Protein AF-A0A2M8PJM0-F1 (afdb_monomer)

Radius of gyration: 16.89 Å; Cα contacts (8 Å, |Δi|>4): 140; chains: 1; bounding box: 40×27×45 Å

Foldseek 3Di:
DEEAPVVVVVVVVVCVVVVHDPVDDYDHDDPLPDPCLVVDDQADEEEEEAEPPLQQDAPVSVVVVVVVNVVRHPHYYYDYDFAAPCLLVVNPPDVVSSVVQVVCVVVVRHRHDHDPDD

Solvent-accessible surface area (backbone atoms only — not comparable to full-atom values): 7092 Å² total; per-residue (Å²): 89,76,37,50,55,72,57,52,54,52,50,51,54,52,34,54,75,69,73,49,82,79,93,67,65,77,44,71,46,57,76,92,78,50,76,60,67,87,78,53,67,40,85,49,79,41,81,45,80,46,70,91,49,54,30,64,32,54,61,68,58,53,54,48,48,56,49,50,50,62,73,57,38,76,40,72,50,78,48,65,56,76,40,40,48,42,59,57,69,56,63,70,84,48,68,69,61,36,51,50,50,51,50,35,37,76,72,75,54,44,58,65,29,48,47,88,73,134

Mean predicted aligned error: 3.33 Å

Nearest PDB structures (foldseek):
  6ez3-assembly1_A  TM=4.239E-01  e=4.109E-01  Staphylococcus haemolyticus JCSC1435
  6ez3-assembly2_B  TM=4.159E-01  e=4.689E-01  Staphylococcus haemolyticus JCSC1435
  6ez3-assembly3_C  TM=4.508E-01  e=8.494E-01  Staphylococcus haemolyticus JCSC1435
  6ez3-assembly4_D  TM=4.265E-01  e=7.444E-01  Staphylococcus haemolyticus JCSC1435
  4twg-assembly2_F  TM=3.125E-01  e=2.140E+00  Mycobacterium ulcerans Agy99

Sequence (118 aa):
EIDRSAVLRYKQKRLKAAGQDSNSVLCEGNYLELDWESMLDAEKPTYIIWEGNTMYLWRCDVDAMLKRMRCFFKTFWVSFDFYDVATIKKQTGVPELTNIALNFERMGAPWLTGFDDV

Structure (mmCIF, N/CA/C/O backbone):
data_AF-A0A2M8PJM0-F1
#
_entry.id   AF-A0A2M8PJM0-F1
#
loop_
_atom_site.group_PDB
_atom_site.id
_atom_site.type_symbol
_atom_site.label_atom_id
_atom_site.label_alt_id
_atom_site.label_comp_id
_atom_site.label_asym_id
_atom_site.label_entity_id
_atom_site.label_seq_id
_atom_site.pdbx_PDB_ins_code
_atom_site.Cartn_x
_atom_site.Cartn_y
_atom_site.Cartn_z
_atom_site.occupancy
_atom_site.B_iso_or_equiv
_atom_site.auth_seq_id
_atom_site.auth_comp_id
_atom_site.auth_asym_id
_atom_site.auth_atom_id
_atom_site.pdbx_PDB_model_num
ATOM 1 N N . GLU A 1 1 ? 8.733 -0.443 -7.927 1.00 94.12 1 GLU A N 1
ATOM 2 C CA . GLU A 1 1 ? 8.405 0.158 -6.614 1.00 94.12 1 GLU A CA 1
ATOM 3 C C . GLU A 1 1 ? 7.795 1.525 -6.846 1.00 94.12 1 GLU A C 1
ATOM 5 O O . GLU A 1 1 ? 8.322 2.264 -7.673 1.00 94.12 1 GLU A O 1
ATOM 10 N N . ILE A 1 2 ? 6.676 1.816 -6.184 1.00 95.94 2 ILE A N 1
ATOM 11 C CA . ILE A 1 2 ? 5.971 3.093 -6.306 1.00 95.94 2 ILE A CA 1
ATOM 12 C C . ILE A 1 2 ? 6.017 3.785 -4.947 1.00 95.94 2 ILE A C 1
ATOM 14 O O . ILE A 1 2 ? 5.596 3.194 -3.959 1.00 95.94 2 ILE A O 1
ATOM 18 N N . ASP A 1 3 ? 6.536 5.009 -4.897 1.00 96.00 3 ASP A N 1
ATOM 19 C CA . ASP A 1 3 ? 6.577 5.826 -3.679 1.00 96.00 3 ASP A CA 1
ATOM 20 C C . ASP A 1 3 ? 6.786 7.308 -4.055 1.00 96.00 3 ASP A C 1
ATOM 22 O O . ASP A 1 3 ? 6.976 7.673 -5.219 1.00 96.00 3 ASP A O 1
ATOM 26 N N . ARG A 1 4 ? 6.784 8.196 -3.065 1.00 94.12 4 ARG A N 1
ATOM 27 C CA . ARG A 1 4 ? 7.100 9.615 -3.218 1.00 94.12 4 ARG A CA 1
ATOM 28 C C . ARG A 1 4 ? 8.535 9.788 -3.717 1.00 94.12 4 ARG A C 1
ATOM 30 O O . ARG A 1 4 ? 9.467 9.160 -3.211 1.00 94.12 4 ARG A O 1
ATOM 37 N N . SER A 1 5 ? 8.739 10.756 -4.612 1.00 94.62 5 SER A N 1
ATOM 38 C CA . SER A 1 5 ? 10.047 11.079 -5.203 1.00 94.62 5 SER A CA 1
ATOM 39 C C . SER A 1 5 ? 11.180 11.194 -4.179 1.00 94.62 5 SER A C 1
ATOM 41 O O . SER A 1 5 ? 12.279 10.691 -4.395 1.00 94.62 5 SER A O 1
ATOM 43 N N . ALA A 1 6 ? 10.928 11.846 -3.038 1.00 95.81 6 ALA A N 1
ATOM 44 C CA . ALA A 1 6 ? 11.942 12.043 -2.004 1.00 95.81 6 ALA A CA 1
ATOM 45 C C . ALA A 1 6 ? 12.444 10.717 -1.400 1.00 95.81 6 ALA A C 1
ATOM 47 O O . ALA A 1 6 ? 13.646 10.573 -1.165 1.00 95.81 6 ALA A O 1
ATOM 48 N N . VAL A 1 7 ? 11.548 9.745 -1.197 1.00 95.50 7 VAL A N 1
ATOM 49 C CA . VAL A 1 7 ? 11.881 8.429 -0.634 1.00 95.50 7 VAL A CA 1
ATOM 50 C C . VAL A 1 7 ? 12.681 7.615 -1.645 1.00 95.50 7 VAL A C 1
ATOM 52 O O . VAL A 1 7 ? 13.774 7.143 -1.325 1.00 95.50 7 VAL A O 1
ATOM 55 N N . LEU A 1 8 ? 12.203 7.534 -2.890 1.00 95.50 8 LEU A N 1
ATOM 56 C CA . LEU A 1 8 ? 12.870 6.770 -3.949 1.00 95.50 8 LEU A CA 1
ATOM 57 C C . LEU A 1 8 ? 14.275 7.304 -4.242 1.00 95.50 8 LEU A C 1
ATOM 59 O O . LEU A 1 8 ? 15.230 6.528 -4.308 1.00 95.50 8 LEU A O 1
ATOM 63 N N . ARG A 1 9 ? 14.446 8.629 -4.322 1.00 94.19 9 ARG A N 1
ATOM 64 C CA . ARG A 1 9 ? 15.764 9.254 -4.531 1.00 94.19 9 ARG A CA 1
ATOM 65 C C . ARG A 1 9 ? 16.718 8.985 -3.376 1.00 94.19 9 ARG A C 1
ATOM 67 O O . ARG A 1 9 ? 17.896 8.695 -3.601 1.00 94.19 9 ARG A O 1
ATOM 74 N N . TYR A 1 10 ? 16.228 9.067 -2.138 1.00 96.00 10 TYR A N 1
ATOM 75 C CA . TYR A 1 10 ? 17.028 8.721 -0.968 1.00 96.00 10 TYR A CA 1
ATOM 76 C C . TYR A 1 10 ? 17.471 7.252 -1.026 1.00 96.00 10 TYR A C 1
ATOM 78 O O . TYR A 1 10 ? 18.666 6.969 -0.897 1.00 96.00 10 TYR A O 1
ATOM 86 N N . LYS A 1 11 ? 16.541 6.332 -1.308 1.00 94.50 11 LYS A N 1
ATOM 87 C CA . LYS A 1 11 ? 16.809 4.894 -1.439 1.00 94.50 11 LYS A CA 1
ATOM 88 C C . LYS A 1 11 ? 17.855 4.605 -2.516 1.00 94.50 11 LYS A C 1
ATOM 90 O O . LYS A 1 11 ? 18.861 3.962 -2.222 1.00 94.50 11 LYS A O 1
ATOM 95 N N . GLN A 1 12 ? 17.691 5.154 -3.721 1.00 93.31 12 GLN A N 1
ATOM 96 C CA . GLN A 1 12 ? 18.655 5.002 -4.818 1.00 93.31 12 GLN A CA 1
ATOM 97 C C . GLN A 1 12 ? 20.053 5.482 -4.430 1.00 93.31 12 GLN A C 1
ATOM 99 O O . GLN A 1 12 ? 21.041 4.796 -4.696 1.00 93.31 12 GLN A O 1
ATOM 104 N N . LYS A 1 13 ? 20.156 6.640 -3.762 1.00 93.81 13 LYS A N 1
ATOM 105 C CA . LYS A 1 13 ? 21.445 7.168 -3.300 1.00 93.81 13 LYS A CA 1
ATOM 106 C C . LYS A 1 13 ? 22.130 6.205 -2.328 1.00 93.81 13 LYS A C 1
ATOM 108 O O . LYS A 1 13 ? 23.343 6.023 -2.417 1.00 93.81 13 LYS A O 1
ATOM 113 N N . ARG A 1 14 ? 21.374 5.592 -1.410 1.00 95.25 14 ARG A N 1
ATOM 114 C CA . ARG A 1 14 ? 21.905 4.624 -0.437 1.00 95.25 14 ARG A CA 1
ATOM 115 C C . ARG A 1 14 ? 22.328 3.313 -1.097 1.00 95.25 14 ARG A C 1
ATOM 117 O O . ARG A 1 14 ? 23.438 2.865 -0.828 1.00 95.25 14 ARG A O 1
ATOM 124 N N . LEU A 1 15 ? 21.507 2.756 -1.989 1.00 93.94 15 LEU A N 1
ATOM 125 C CA . LEU A 1 15 ? 21.832 1.529 -2.729 1.00 93.94 15 LEU A CA 1
ATOM 126 C C . LEU A 1 15 ? 23.085 1.713 -3.594 1.00 93.94 15 LEU A C 1
ATOM 128 O O . LEU A 1 15 ? 24.020 0.921 -3.503 1.00 93.94 15 LEU A O 1
ATOM 132 N N . LYS A 1 16 ? 23.168 2.828 -4.333 1.00 92.44 16 LYS A N 1
ATOM 133 C CA . LYS A 1 16 ? 24.345 3.165 -5.146 1.00 92.44 16 LYS A CA 1
ATOM 134 C C . LYS A 1 16 ? 25.610 3.299 -4.299 1.00 92.44 16 LYS A C 1
ATOM 136 O O . LYS A 1 16 ? 26.657 2.790 -4.684 1.00 92.44 16 LYS A O 1
ATOM 141 N N . ALA A 1 17 ? 25.523 3.966 -3.146 1.00 95.00 17 ALA A N 1
ATOM 142 C CA . ALA A 1 17 ? 26.656 4.102 -2.230 1.00 95.00 17 ALA A CA 1
ATOM 143 C C . ALA A 1 17 ? 27.114 2.755 -1.640 1.00 95.00 17 ALA A C 1
ATOM 145 O O . ALA A 1 17 ? 28.285 2.611 -1.303 1.00 95.00 17 ALA A O 1
ATOM 146 N N . ALA A 1 18 ? 26.211 1.777 -1.539 1.00 95.69 18 ALA A N 1
ATOM 147 C CA . ALA A 1 18 ? 26.508 0.417 -1.099 1.00 95.69 18 ALA A CA 1
ATOM 148 C C . ALA A 1 18 ? 26.945 -0.522 -2.243 1.00 95.69 18 ALA A C 1
ATOM 150 O O . ALA A 1 18 ? 27.184 -1.700 -1.994 1.00 95.69 18 ALA A O 1
ATOM 151 N N . GLY A 1 19 ? 27.028 -0.035 -3.489 1.00 94.81 19 GLY A N 1
ATOM 152 C CA . GLY A 1 19 ? 27.344 -0.866 -4.655 1.00 94.81 19 GLY A CA 1
ATOM 153 C C . GLY A 1 19 ? 26.248 -1.876 -5.015 1.00 94.81 19 GLY A C 1
ATOM 154 O O . GLY A 1 19 ? 26.535 -2.873 -5.669 1.00 94.81 19 GLY A O 1
ATOM 155 N N . GLN A 1 20 ? 25.009 -1.643 -4.575 1.00 93.50 20 GLN A N 1
ATOM 156 C CA . GLN A 1 20 ? 23.868 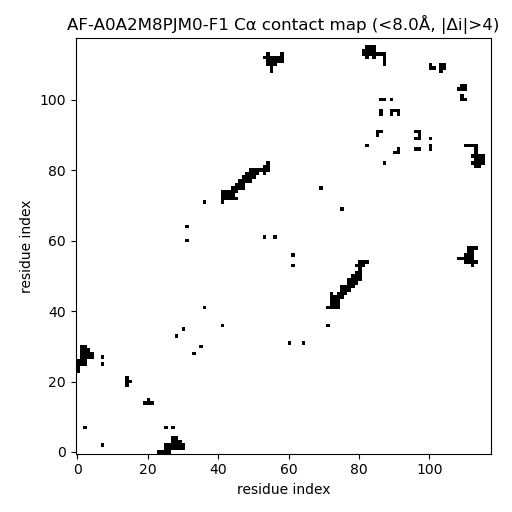-2.510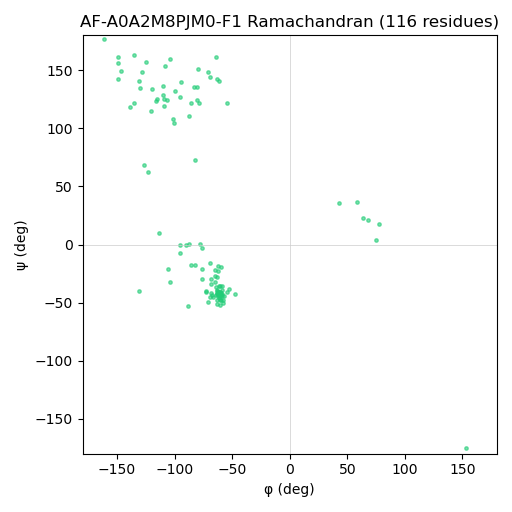 -4.858 1.00 93.50 20 GLN A CA 1
ATOM 157 C C . GLN A 1 20 ? 23.090 -1.996 -6.071 1.00 93.50 20 GLN A C 1
ATOM 159 O O . GLN A 1 20 ? 22.654 -0.843 -6.092 1.00 93.50 20 GLN A O 1
ATOM 164 N N . ASP A 1 21 ? 22.872 -2.879 -7.044 1.00 84.44 21 ASP A N 1
ATOM 165 C CA . ASP A 1 21 ? 21.907 -2.684 -8.123 1.00 84.44 21 ASP A CA 1
ATOM 166 C C . ASP A 1 21 ? 20.698 -3.590 -7.869 1.00 84.44 21 ASP A C 1
ATOM 168 O O . ASP A 1 21 ? 20.839 -4.794 -7.663 1.00 84.44 21 ASP A O 1
ATOM 172 N N . SER A 1 22 ? 19.510 -2.993 -7.818 1.00 77.75 22 SER A N 1
ATOM 173 C CA . SER A 1 22 ? 18.280 -3.692 -7.431 1.00 77.75 22 SER A CA 1
ATOM 174 C C . SER A 1 22 ? 17.479 -4.219 -8.620 1.00 77.75 22 SER A C 1
ATOM 176 O O . SER A 1 22 ? 16.424 -4.806 -8.395 1.00 77.75 22 SER A O 1
ATOM 178 N N . ASN A 1 23 ? 17.941 -4.009 -9.864 1.00 86.56 23 ASN A N 1
ATOM 179 C CA . ASN A 1 23 ? 17.197 -4.336 -11.092 1.00 86.56 23 ASN A CA 1
ATOM 180 C C . ASN A 1 23 ? 15.703 -3.947 -11.002 1.00 86.56 23 ASN A C 1
ATOM 182 O O . ASN A 1 23 ? 14.814 -4.671 -11.451 1.00 86.56 23 ASN A O 1
ATOM 186 N N . SER A 1 24 ? 15.421 -2.830 -10.328 1.00 89.50 24 SER A N 1
ATOM 187 C CA . SER A 1 24 ? 14.071 -2.401 -9.993 1.00 89.50 24 SER A CA 1
ATOM 188 C C . SER A 1 24 ? 13.703 -1.165 -10.801 1.00 89.50 24 SER A C 1
ATOM 190 O O . SER A 1 24 ? 14.490 -0.228 -10.946 1.00 89.50 24 SER A O 1
ATOM 192 N N . VAL A 1 25 ? 12.479 -1.157 -11.325 1.00 91.25 25 VAL A N 1
ATOM 193 C CA . VAL A 1 25 ? 11.886 0.045 -11.912 1.00 91.25 25 VAL A CA 1
ATOM 194 C C . VAL A 1 25 ? 11.228 0.834 -10.786 1.00 91.25 25 VAL A C 1
ATOM 196 O O . VAL A 1 25 ? 10.365 0.314 -10.067 1.00 91.25 25 VAL A O 1
ATOM 199 N N . LEU A 1 26 ? 11.662 2.081 -10.612 1.00 92.81 26 LEU A N 1
ATOM 200 C CA . LEU A 1 26 ? 11.090 3.002 -9.635 1.00 92.81 26 LEU A CA 1
ATOM 201 C C . LEU A 1 26 ? 10.120 3.949 -10.334 1.00 92.81 26 LEU A C 1
ATOM 203 O O . LEU A 1 26 ? 10.458 4.538 -11.359 1.00 92.81 26 LEU A O 1
ATOM 207 N N . CYS A 1 27 ? 8.936 4.105 -9.760 1.00 94.50 27 CYS A N 1
ATOM 208 C CA . CYS A 1 27 ? 7.900 4.998 -10.249 1.00 94.50 27 CYS A CA 1
ATOM 209 C C . CYS A 1 27 ? 7.571 6.017 -9.154 1.00 94.50 27 CYS A C 1
ATOM 211 O O . CYS A 1 27 ? 7.112 5.660 -8.071 1.00 94.50 27 CYS A O 1
ATOM 213 N N . GLU A 1 28 ? 7.859 7.290 -9.418 1.00 95.38 28 GLU A N 1
ATOM 214 C CA . GLU A 1 28 ? 7.580 8.368 -8.474 1.00 95.38 28 GLU A CA 1
ATOM 215 C C . GLU A 1 28 ? 6.098 8.774 -8.549 1.00 95.38 28 GLU A C 1
ATOM 217 O O . GLU A 1 28 ? 5.626 9.167 -9.614 1.00 95.38 28 GLU A O 1
ATOM 222 N N . GLY A 1 29 ? 5.370 8.743 -7.426 1.00 94.38 29 GLY A N 1
ATOM 223 C CA . GLY A 1 29 ? 4.020 9.315 -7.347 1.00 94.38 29 GLY A CA 1
ATOM 224 C C . GLY A 1 29 ? 3.096 8.688 -6.302 1.00 94.38 29 GLY A C 1
ATOM 225 O O . GLY A 1 29 ? 3.500 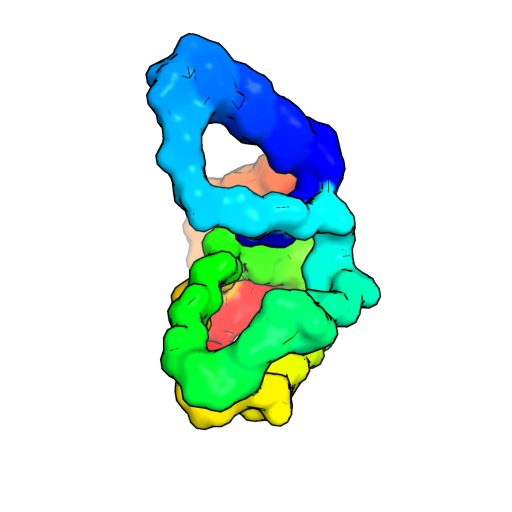7.846 -5.501 1.00 94.38 29 GLY A O 1
ATOM 226 N N . ASN A 1 30 ? 1.838 9.138 -6.306 1.00 94.50 30 ASN A N 1
ATOM 227 C CA . ASN A 1 30 ? 0.757 8.554 -5.516 1.00 94.50 30 ASN A CA 1
ATOM 228 C C . ASN A 1 30 ? 0.113 7.409 -6.309 1.00 94.50 30 ASN A C 1
ATOM 230 O O . ASN A 1 30 ? -0.568 7.655 -7.301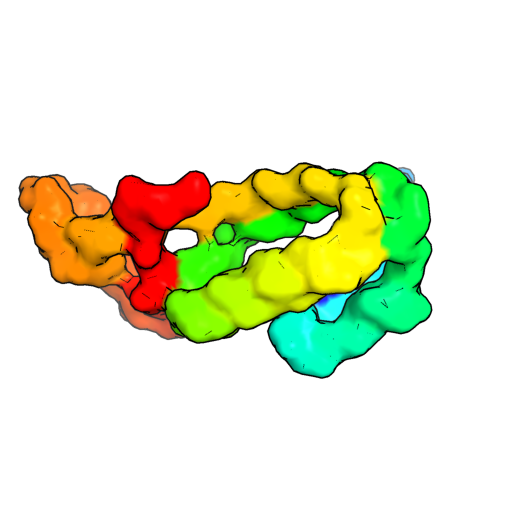 1.00 94.50 30 ASN A O 1
ATOM 234 N N . TYR A 1 31 ? 0.295 6.161 -5.878 1.00 94.69 31 TYR A N 1
ATOM 235 C CA . TYR A 1 31 ? -0.225 4.995 -6.604 1.00 94.69 31 TYR A CA 1
ATOM 236 C C . TYR A 1 31 ? -1.762 4.964 -6.708 1.00 94.69 31 TYR A C 1
ATOM 238 O O . TYR A 1 31 ? -2.290 4.283 -7.585 1.00 94.69 31 TYR A O 1
ATOM 246 N N . LEU A 1 32 ? -2.485 5.713 -5.864 1.00 95.44 32 LEU A N 1
ATOM 247 C CA . LEU A 1 32 ? -3.937 5.878 -5.990 1.00 95.44 32 LEU A CA 1
ATOM 248 C C . LEU A 1 32 ? -4.327 6.680 -7.244 1.00 95.44 32 LEU A C 1
ATOM 250 O O . LEU A 1 32 ? -5.389 6.445 -7.813 1.00 95.44 32 LEU A O 1
ATOM 254 N N . GLU A 1 33 ? -3.459 7.587 -7.693 1.00 95.50 33 GLU A N 1
ATOM 255 C CA . GLU A 1 33 ? -3.698 8.510 -8.812 1.00 95.50 33 GLU A CA 1
ATOM 256 C C . GLU A 1 33 ? -2.935 8.115 -10.085 1.00 95.50 33 GLU A C 1
ATOM 258 O O . GLU A 1 33 ? -3.299 8.527 -11.184 1.00 95.50 33 GLU A O 1
ATOM 263 N N . LEU A 1 34 ? -1.868 7.325 -9.948 1.00 94.94 34 LEU A N 1
ATOM 264 C CA . LEU A 1 34 ? -1.041 6.882 -11.068 1.00 94.94 34 LEU A CA 1
ATOM 265 C C . LEU A 1 34 ? -1.782 5.893 -11.975 1.00 94.94 34 LEU A C 1
ATOM 267 O O . LEU A 1 34 ? -2.494 5.011 -11.495 1.00 94.94 34 LEU A O 1
ATOM 271 N N . ASP A 1 35 ? -1.529 5.989 -13.281 1.00 94.44 35 ASP A N 1
ATOM 272 C CA . ASP A 1 35 ? -1.867 4.971 -14.286 1.00 94.44 35 ASP A CA 1
ATOM 273 C C . ASP A 1 35 ? -0.785 3.884 -14.303 1.00 94.44 35 ASP A C 1
ATOM 275 O O . ASP A 1 35 ? 0.090 3.837 -15.173 1.00 94.44 35 ASP A O 1
ATOM 279 N N . TRP A 1 36 ? -0.787 3.052 -13.263 1.00 94.44 36 TRP A N 1
ATOM 280 C CA . TRP A 1 36 ? 0.190 1.980 -13.135 1.00 94.44 36 TRP A CA 1
ATOM 281 C C . TRP A 1 36 ? -0.099 0.788 -14.041 1.00 94.44 36 TRP A C 1
ATOM 283 O O . TRP A 1 36 ? 0.829 0.048 -14.365 1.00 94.44 36 TRP A O 1
ATOM 293 N N . GLU A 1 37 ? -1.337 0.627 -14.502 1.00 94.50 37 GLU A N 1
ATOM 294 C CA . GLU A 1 37 ? -1.729 -0.399 -15.465 1.00 94.50 37 GLU A CA 1
ATOM 295 C C . GLU A 1 37 ? -0.951 -0.260 -16.769 1.00 94.50 37 GLU A C 1
ATOM 297 O O . GLU A 1 37 ? -0.446 -1.253 -17.286 1.00 94.50 37 GLU A O 1
ATOM 302 N N . SER A 1 38 ? -0.780 0.970 -17.268 1.00 94.12 38 SER A N 1
ATOM 303 C CA . SER A 1 38 ? -0.023 1.233 -18.501 1.00 94.12 38 SER A CA 1
ATOM 304 C C . SER A 1 38 ? 1.443 0.775 -18.450 1.00 94.12 38 SER A C 1
ATOM 306 O O . SER A 1 38 ? 2.080 0.597 -19.490 1.00 94.12 38 SER A O 1
ATOM 308 N N . MET A 1 39 ? 1.986 0.575 -17.245 1.00 92.25 39 MET A N 1
ATOM 309 C CA . MET A 1 39 ? 3.376 0.182 -17.014 1.00 92.25 39 MET A CA 1
ATOM 310 C C . MET A 1 39 ? 3.559 -1.330 -16.848 1.00 92.25 39 MET A C 1
ATOM 312 O O . MET A 1 39 ? 4.698 -1.793 -16.746 1.00 92.25 39 MET A O 1
ATOM 316 N N . LEU A 1 40 ? 2.470 -2.100 -16.772 1.00 94.69 40 LEU A N 1
ATOM 317 C CA . LEU A 1 40 ? 2.492 -3.510 -16.396 1.00 94.69 40 LEU A CA 1
ATOM 318 C C . LEU A 1 40 ? 1.830 -4.395 -17.455 1.00 94.69 40 LEU A C 1
ATOM 320 O O . LEU A 1 40 ? 1.010 -3.963 -18.258 1.00 94.69 40 LEU A O 1
ATOM 324 N N . ASP A 1 41 ? 2.202 -5.671 -17.441 1.00 96.25 41 ASP A N 1
ATOM 325 C CA . ASP A 1 41 ? 1.639 -6.692 -18.320 1.00 96.25 41 ASP A CA 1
ATOM 326 C C . ASP A 1 41 ? 0.612 -7.526 -17.544 1.00 96.25 41 ASP A C 1
ATOM 328 O O . ASP A 1 41 ? 0.976 -8.322 -16.675 1.00 96.25 41 ASP A O 1
ATOM 332 N N . ALA A 1 42 ? -0.668 -7.330 -17.861 1.00 96.88 42 ALA A N 1
ATOM 333 C CA . ALA A 1 42 ? -1.802 -7.977 -17.202 1.00 96.88 42 ALA A CA 1
ATOM 334 C C . ALA A 1 42 ? -1.824 -9.512 -17.335 1.00 96.88 42 ALA A C 1
ATOM 336 O O . ALA A 1 42 ? -2.451 -10.190 -16.513 1.00 96.88 42 ALA A O 1
ATOM 337 N N . GLU A 1 43 ? -1.160 -10.070 -18.355 1.00 98.12 43 GLU A N 1
ATOM 338 C CA . GLU A 1 43 ? -1.146 -11.515 -18.611 1.00 98.12 43 GLU A CA 1
ATOM 339 C C . GLU A 1 43 ? -0.112 -12.255 -17.753 1.00 98.12 43 GLU A C 1
ATOM 341 O O . GLU A 1 43 ? -0.197 -13.476 -17.590 1.00 98.12 43 GLU A O 1
ATOM 346 N N . LYS A 1 44 ? 0.863 -11.543 -17.176 1.00 97.69 44 LYS A N 1
ATOM 347 C CA . LYS A 1 44 ? 1.886 -12.164 -16.332 1.00 97.69 44 LYS A CA 1
ATOM 348 C C . LYS A 1 44 ? 1.360 -12.403 -14.914 1.00 97.69 44 LYS A C 1
ATOM 350 O O . LYS A 1 44 ? 0.787 -11.490 -14.313 1.00 97.69 44 LYS A O 1
ATOM 355 N N . PRO A 1 45 ? 1.619 -13.587 -14.325 1.00 98.19 45 PRO A N 1
ATOM 356 C CA . PRO A 1 45 ? 1.383 -13.807 -12.905 1.00 98.19 45 PRO A CA 1
ATOM 357 C C . PRO A 1 45 ? 2.121 -12.755 -12.075 1.00 98.19 45 PRO A C 1
ATOM 359 O O . PRO A 1 45 ? 3.341 -12.620 -12.182 1.00 98.19 45 PRO A O 1
ATOM 362 N N . THR A 1 46 ? 1.373 -12.005 -11.269 1.00 98.00 46 THR A N 1
ATOM 363 C CA . THR A 1 46 ? 1.896 -10.843 -10.541 1.00 98.00 46 THR A CA 1
ATOM 364 C C . THR A 1 46 ? 1.748 -11.037 -9.035 1.00 98.00 46 THR A C 1
ATOM 366 O O . THR A 1 46 ? 0.690 -11.428 -8.551 1.00 98.00 46 THR A O 1
ATOM 369 N N . TYR A 1 47 ? 2.806 -10.753 -8.275 1.00 98.00 47 TYR A N 1
ATOM 370 C CA . TYR A 1 47 ? 2.745 -10.696 -6.815 1.00 98.00 47 TYR A CA 1
ATOM 371 C C . TYR A 1 47 ? 2.880 -9.245 -6.357 1.00 98.00 47 TYR A C 1
ATOM 373 O O . TYR A 1 47 ? 3.841 -8.567 -6.721 1.00 98.00 47 TYR A O 1
ATOM 381 N N . ILE A 1 48 ? 1.917 -8.774 -5.569 1.00 97.50 48 ILE A N 1
ATOM 382 C CA . ILE A 1 48 ? 1.834 -7.394 -5.092 1.00 97.50 48 ILE A CA 1
ATOM 383 C C . ILE A 1 48 ? 2.116 -7.374 -3.591 1.00 97.50 48 ILE A C 1
ATOM 385 O O . ILE A 1 48 ? 1.492 -8.101 -2.819 1.00 97.50 48 ILE A O 1
ATOM 389 N N . ILE A 1 49 ? 3.042 -6.511 -3.178 1.00 97.25 49 ILE A N 1
ATOM 390 C CA . ILE A 1 49 ? 3.333 -6.236 -1.768 1.00 97.25 49 ILE A CA 1
ATOM 391 C C . ILE A 1 49 ? 2.822 -4.833 -1.459 1.00 97.25 49 ILE A C 1
ATOM 393 O O . ILE A 1 49 ? 3.277 -3.863 -2.067 1.00 97.25 49 ILE A O 1
ATOM 397 N N . TRP A 1 50 ? 1.881 -4.739 -0.523 1.00 96.62 50 TRP A N 1
ATOM 398 C CA . TRP A 1 50 ? 1.286 -3.490 -0.060 1.00 96.62 50 TRP A CA 1
ATOM 399 C C . TRP A 1 50 ? 1.390 -3.394 1.464 1.00 96.62 50 TRP A C 1
ATOM 401 O O . TRP A 1 50 ? 0.421 -3.501 2.211 1.00 96.62 50 TRP A O 1
ATOM 411 N N . GLU A 1 51 ? 2.629 -3.243 1.914 1.00 94.50 51 GLU A N 1
ATOM 412 C CA . GLU A 1 51 ? 3.030 -3.322 3.316 1.00 94.50 51 GLU A CA 1
ATOM 413 C C . GLU A 1 51 ? 3.057 -1.934 3.970 1.00 94.50 51 GLU A C 1
ATOM 415 O O . GLU A 1 51 ? 3.476 -0.946 3.359 1.00 94.50 51 GLU A O 1
ATOM 420 N N . GLY A 1 52 ? 2.598 -1.850 5.218 1.00 91.50 52 GLY A N 1
ATOM 421 C CA . GLY A 1 52 ? 2.717 -0.667 6.066 1.00 91.50 52 GLY A CA 1
ATOM 422 C C . GLY A 1 52 ? 1.984 0.576 5.559 1.00 91.50 52 GLY A C 1
ATOM 423 O O . GLY A 1 52 ? 2.386 1.688 5.906 1.00 91.50 52 GLY A O 1
ATOM 424 N N . ASN A 1 53 ? 0.955 0.428 4.713 1.00 93.56 53 ASN A N 1
ATOM 425 C CA . ASN A 1 53 ? 0.316 1.577 4.065 1.00 93.56 53 ASN A CA 1
ATOM 426 C C . ASN A 1 53 ? -1.218 1.620 4.147 1.00 93.56 53 ASN A C 1
ATOM 428 O O . ASN A 1 53 ? -1.783 2.689 4.367 1.00 93.56 53 ASN A O 1
ATOM 432 N N . THR A 1 54 ? -1.887 0.480 4.004 1.00 94.06 54 THR A N 1
ATOM 433 C CA . THR A 1 54 ? -3.358 0.340 3.957 1.00 94.06 54 THR A CA 1
ATOM 434 C C . THR A 1 54 ? -4.082 0.985 5.140 1.00 94.06 54 THR A C 1
ATOM 436 O O . THR A 1 54 ? -5.121 1.614 4.948 1.00 94.06 54 THR A O 1
ATOM 439 N N . MET A 1 55 ? -3.524 0.901 6.353 1.00 94.44 55 MET A N 1
ATOM 440 C CA . MET A 1 55 ? -4.120 1.499 7.553 1.00 94.44 55 MET A CA 1
ATOM 441 C C . MET A 1 55 ? -4.185 3.030 7.496 1.00 94.44 55 MET A C 1
ATOM 443 O O . MET A 1 55 ? -4.994 3.616 8.206 1.00 94.44 55 MET A O 1
ATOM 447 N N . TYR A 1 56 ? -3.366 3.690 6.671 1.00 95.69 56 TYR A N 1
ATOM 448 C CA . TYR A 1 56 ? -3.345 5.152 6.522 1.00 95.69 56 TYR A CA 1
ATOM 449 C C . TYR A 1 56 ? -4.296 5.671 5.439 1.00 95.69 56 TYR A C 1
ATOM 451 O O . TYR A 1 56 ? -4.353 6.876 5.204 1.00 95.69 56 TYR A O 1
ATOM 459 N N . LEU A 1 57 ? -5.015 4.783 4.755 1.00 96.31 57 LEU A N 1
ATOM 460 C CA . LEU A 1 57 ? -5.935 5.138 3.679 1.00 96.31 57 LEU A CA 1
ATOM 461 C C . LEU A 1 57 ? -7.375 5.060 4.148 1.00 96.31 57 LEU A C 1
ATOM 463 O O . LEU A 1 57 ? -7.685 4.343 5.099 1.00 96.31 57 LEU A O 1
ATOM 467 N N . TRP A 1 58 ? -8.277 5.737 3.444 1.00 95.75 58 TRP A N 1
ATOM 468 C CA . TRP A 1 58 ? -9.703 5.514 3.635 1.00 95.75 58 TRP A CA 1
ATOM 469 C C . TRP A 1 58 ? -10.116 4.157 3.072 1.00 95.75 58 TRP A C 1
ATOM 471 O O . TRP A 1 58 ? -9.584 3.690 2.065 1.00 95.75 58 TRP A O 1
ATOM 481 N N . ARG A 1 59 ? -11.124 3.537 3.690 1.00 94.31 59 ARG A N 1
ATOM 482 C CA . ARG A 1 59 ? -11.628 2.221 3.280 1.00 94.31 59 ARG A CA 1
ATOM 483 C C . ARG A 1 59 ? -12.023 2.183 1.806 1.00 94.31 59 ARG A C 1
ATOM 485 O O . ARG A 1 59 ? -11.702 1.220 1.118 1.00 94.31 59 ARG A O 1
ATOM 492 N N . CYS A 1 60 ? -12.657 3.250 1.318 1.00 95.69 60 CYS A N 1
ATOM 493 C CA . CYS A 1 60 ? -13.043 3.369 -0.084 1.00 95.69 60 CYS A CA 1
ATOM 494 C C . CYS A 1 60 ? -11.845 3.317 -1.038 1.00 95.69 60 CYS A C 1
ATOM 496 O O . CYS A 1 60 ? -11.968 2.734 -2.111 1.00 95.69 60 CYS A O 1
ATOM 498 N N . ASP A 1 61 ? -10.698 3.872 -0.644 1.00 97.12 61 ASP A N 1
ATOM 499 C CA . ASP A 1 61 ? -9.487 3.875 -1.464 1.00 97.12 61 ASP A CA 1
ATOM 500 C C . ASP A 1 61 ? -8.862 2.478 -1.500 1.00 97.12 61 ASP A C 1
ATOM 502 O O . ASP A 1 61 ? -8.442 2.012 -2.562 1.00 97.12 61 ASP A O 1
ATOM 506 N N . VAL A 1 62 ? -8.867 1.773 -0.360 1.00 95.88 62 VAL A N 1
ATOM 507 C CA . VAL A 1 62 ? -8.386 0.386 -0.289 1.00 95.88 62 VAL A CA 1
ATOM 508 C C . VAL A 1 62 ? -9.247 -0.536 -1.150 1.00 95.88 62 VAL A C 1
ATOM 510 O O . VAL A 1 62 ? -8.724 -1.243 -2.013 1.00 95.88 62 VAL A O 1
ATOM 513 N N . ASP A 1 63 ? -10.568 -0.480 -0.976 1.00 95.06 63 ASP A N 1
ATOM 514 C CA . ASP A 1 63 ? -11.512 -1.302 -1.736 1.00 95.06 63 ASP A CA 1
ATOM 515 C C . ASP A 1 63 ? -11.437 -0.992 -3.243 1.00 95.06 63 ASP A C 1
ATOM 517 O O . ASP A 1 63 ? -11.459 -1.903 -4.078 1.00 95.06 63 ASP A O 1
ATOM 521 N N . ALA A 1 64 ? -11.309 0.290 -3.612 1.00 96.75 64 ALA A N 1
ATOM 522 C CA . ALA A 1 64 ? -11.154 0.706 -5.002 1.00 96.75 64 ALA A CA 1
ATOM 523 C C . ALA A 1 64 ? -9.862 0.162 -5.618 1.00 96.75 64 ALA A C 1
ATOM 525 O O . ALA A 1 64 ? -9.894 -0.337 -6.743 1.00 96.75 64 ALA A O 1
ATOM 526 N N . MET A 1 65 ? -8.746 0.204 -4.888 1.00 96.88 65 MET A N 1
ATOM 527 C CA . MET A 1 65 ? -7.470 -0.320 -5.363 1.00 96.88 65 MET A CA 1
ATOM 528 C C . MET A 1 65 ? -7.499 -1.844 -5.526 1.00 96.88 65 MET A C 1
ATOM 530 O O . MET A 1 65 ? -7.107 -2.350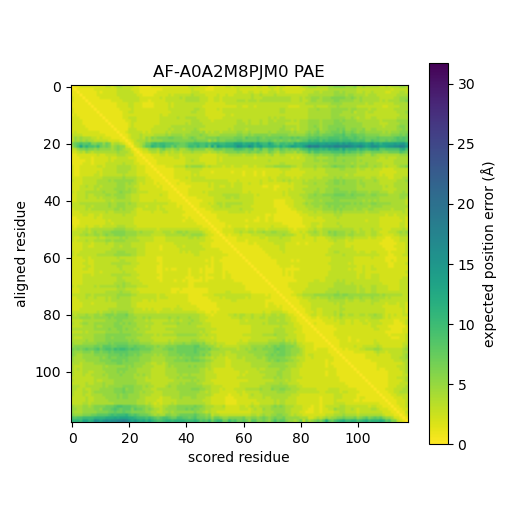 -6.577 1.00 96.88 65 MET A O 1
ATOM 534 N N . LEU A 1 66 ? -8.037 -2.584 -4.550 1.00 95.88 66 LEU A N 1
ATOM 535 C CA . LEU A 1 66 ? -8.194 -4.041 -4.655 1.00 95.88 66 LEU A CA 1
ATOM 536 C C . LEU A 1 66 ? -9.083 -4.425 -5.846 1.00 95.88 66 LEU A C 1
ATOM 538 O O . LEU A 1 66 ? -8.767 -5.346 -6.603 1.00 95.88 66 LEU A O 1
ATOM 542 N N . LYS A 1 67 ? -10.177 -3.684 -6.065 1.00 97.12 67 LYS A N 1
ATOM 543 C CA . LYS A 1 67 ? -11.040 -3.869 -7.236 1.00 97.12 67 LYS A CA 1
ATOM 544 C C . LYS A 1 67 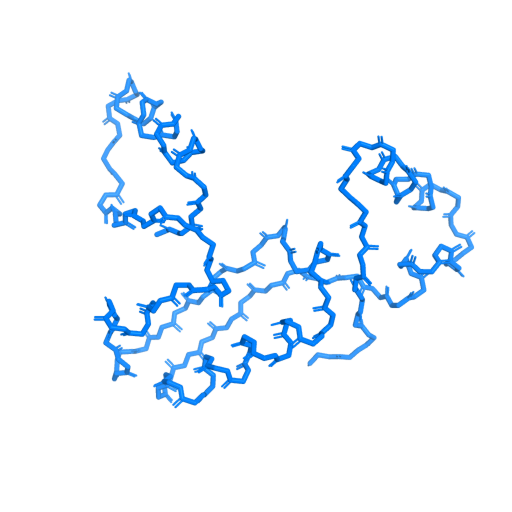? -10.302 -3.557 -8.539 1.00 97.12 67 LYS A C 1
ATOM 546 O O . LYS A 1 67 ? -10.434 -4.316 -9.495 1.00 97.12 67 LYS A O 1
ATOM 551 N N . ARG A 1 68 ? -9.521 -2.475 -8.577 1.00 97.44 68 ARG A N 1
ATOM 552 C CA . ARG A 1 68 ? -8.700 -2.076 -9.731 1.00 97.44 68 ARG A CA 1
ATOM 553 C C . ARG A 1 68 ? -7.692 -3.171 -10.090 1.00 97.44 68 ARG A C 1
ATOM 555 O O . ARG A 1 68 ? -7.670 -3.608 -11.236 1.00 97.44 68 ARG A O 1
ATOM 562 N N . MET A 1 69 ? -6.966 -3.707 -9.105 1.00 97.25 69 MET A N 1
ATOM 563 C CA . MET A 1 69 ? -6.054 -4.850 -9.274 1.00 97.25 69 MET A CA 1
ATOM 564 C C . MET A 1 69 ? -6.776 -6.083 -9.824 1.00 97.25 69 MET A C 1
ATOM 566 O O . MET A 1 69 ? -6.325 -6.669 -10.806 1.00 97.25 69 MET A O 1
ATOM 570 N N . ARG A 1 70 ? -7.927 -6.436 -9.237 1.00 97.19 70 ARG A N 1
ATOM 571 C CA . ARG A 1 70 ? -8.740 -7.582 -9.668 1.00 97.19 70 ARG A CA 1
ATOM 572 C C . ARG A 1 70 ? -9.256 -7.454 -11.101 1.00 97.19 70 ARG A C 1
ATOM 574 O O . ARG A 1 70 ? -9.400 -8.466 -11.777 1.00 97.19 70 ARG A O 1
ATOM 581 N N . CYS A 1 71 ? -9.588 -6.244 -11.542 1.00 97.81 71 CYS A N 1
ATOM 582 C CA . CYS A 1 71 ? -10.057 -6.003 -12.905 1.00 97.81 71 CYS A CA 1
ATOM 583 C C . CYS A 1 71 ? -8.922 -6.017 -13.935 1.00 97.81 71 CYS A C 1
ATOM 585 O O . CYS A 1 71 ? -9.179 -6.336 -15.093 1.00 97.81 71 CYS A O 1
ATOM 587 N N . PHE A 1 72 ? -7.705 -5.643 -13.538 1.00 98.06 72 PHE A N 1
ATOM 588 C CA . PHE A 1 72 ? -6.572 -5.531 -14.451 1.00 98.06 72 PHE A CA 1
ATOM 589 C C . PHE A 1 72 ? -5.797 -6.845 -14.607 1.00 98.06 72 PHE A C 1
ATOM 591 O O . PHE A 1 72 ? -5.591 -7.295 -15.729 1.00 98.06 72 PHE A O 1
ATOM 598 N N . PHE A 1 73 ? -5.369 -7.474 -13.509 1.00 98.19 73 PHE A N 1
ATOM 599 C CA . PHE A 1 73 ? -4.524 -8.667 -13.581 1.00 98.19 73 PHE A CA 1
ATOM 600 C C . PHE A 1 73 ? -5.336 -9.940 -13.789 1.00 98.19 73 PHE A C 1
ATOM 602 O O . PHE A 1 73 ? -6.302 -10.207 -13.075 1.00 98.19 73 PHE A O 1
ATOM 609 N N . LYS A 1 74 ? -4.867 -10.796 -14.700 1.00 97.44 74 LYS A N 1
ATOM 610 C CA . LYS A 1 74 ? -5.479 -12.107 -14.942 1.00 97.44 74 LYS A CA 1
ATOM 611 C C . LYS A 1 74 ? -5.203 -13.113 -13.826 1.00 97.44 74 LYS A C 1
ATOM 613 O O . LYS A 1 74 ? -6.094 -13.859 -13.431 1.00 97.44 74 LYS A O 1
ATOM 618 N N . THR A 1 75 ? -3.973 -13.110 -13.315 1.00 98.12 75 THR A N 1
ATOM 619 C CA . THR A 1 75 ? -3.529 -13.959 -12.204 1.00 98.12 75 THR A CA 1
ATOM 620 C C . THR A 1 75 ? -2.661 -13.124 -11.282 1.00 98.12 75 THR A C 1
ATOM 622 O O . THR A 1 75 ? -1.601 -12.647 -11.694 1.00 98.12 75 THR A O 1
ATOM 625 N N . PHE A 1 76 ? -3.079 -12.956 -10.030 1.00 98.12 76 PHE A N 1
ATOM 626 C CA . PHE A 1 76 ? -2.292 -12.212 -9.060 1.00 98.12 76 PHE A CA 1
ATOM 627 C C . PHE A 1 76 ? -2.479 -12.715 -7.632 1.00 98.12 76 PHE A C 1
ATOM 629 O O . PHE A 1 76 ? -3.468 -13.371 -7.307 1.00 98.12 76 PHE A O 1
ATOM 636 N N . TRP A 1 77 ? -1.522 -12.347 -6.788 1.00 98.00 77 TRP A N 1
ATOM 637 C CA . TRP A 1 77 ? -1.602 -12.441 -5.337 1.00 98.00 77 TRP A CA 1
ATOM 638 C C . TRP A 1 77 ? -1.252 -11.087 -4.742 1.00 98.00 77 TRP A C 1
ATOM 640 O O . TRP A 1 77 ? -0.432 -10.351 -5.295 1.00 98.00 77 TRP A O 1
ATOM 650 N N . VAL A 1 78 ? -1.855 -10.771 -3.604 1.00 96.75 78 VAL A N 1
ATOM 651 C CA . VAL A 1 78 ? -1.559 -9.557 -2.852 1.00 96.75 78 VAL A CA 1
ATOM 652 C C . VAL A 1 78 ? -1.314 -9.918 -1.395 1.00 96.75 78 VAL A C 1
ATOM 654 O O . VAL A 1 78 ? -2.061 -10.697 -0.809 1.00 96.75 78 VAL A O 1
ATOM 657 N N . SER A 1 79 ? -0.256 -9.350 -0.828 1.00 96.25 79 SER A N 1
ATOM 658 C CA . SER A 1 79 ? 0.003 -9.356 0.607 1.00 96.25 79 SER A CA 1
ATOM 659 C C . SER A 1 79 ? -0.069 -7.926 1.101 1.00 96.25 79 SER A C 1
ATOM 661 O O . SER A 1 79 ? 0.634 -7.060 0.575 1.00 96.25 79 SER A O 1
ATOM 663 N N . PHE A 1 80 ? -0.910 -7.684 2.098 1.00 95.56 80 PHE A N 1
ATOM 664 C CA . PHE A 1 80 ? -1.060 -6.375 2.709 1.00 95.56 80 PHE A CA 1
ATOM 665 C C . PHE A 1 80 ? -1.366 -6.504 4.196 1.00 95.56 80 PHE A C 1
ATOM 667 O O . PHE A 1 80 ? -1.992 -7.473 4.625 1.00 95.56 80 PHE A O 1
ATOM 674 N N . ASP A 1 81 ? -0.916 -5.524 4.971 1.00 92.56 81 ASP A N 1
ATOM 675 C CA . ASP A 1 81 ? -1.194 -5.477 6.403 1.00 92.56 81 ASP A CA 1
ATOM 676 C C . ASP A 1 81 ? -2.597 -4.937 6.652 1.00 92.56 81 ASP A C 1
ATOM 678 O O . ASP A 1 81 ? -3.100 -4.099 5.905 1.00 92.56 81 ASP A O 1
ATOM 682 N N . PHE A 1 82 ? -3.225 -5.348 7.743 1.00 92.44 82 PHE A N 1
ATOM 683 C CA . PHE A 1 82 ? -4.432 -4.697 8.228 1.00 92.44 82 PHE A CA 1
ATOM 684 C C . PHE A 1 82 ? -4.511 -4.794 9.747 1.00 92.44 82 PHE A C 1
ATOM 686 O O . PHE A 1 82 ? -3.921 -5.676 10.369 1.00 92.44 82 PHE A O 1
ATOM 693 N N . TYR A 1 83 ? -5.252 -3.863 10.334 1.00 93.12 83 TYR A N 1
ATOM 694 C CA . TYR A 1 83 ? -5.687 -3.941 11.721 1.00 93.12 83 TYR A CA 1
ATOM 695 C C . TYR A 1 83 ? -7.180 -4.234 11.760 1.00 93.12 83 TYR A C 1
ATOM 697 O O . TYR A 1 83 ? -7.903 -3.853 10.839 1.00 93.12 83 TYR A O 1
ATOM 705 N N . ASP A 1 84 ? -7.648 -4.852 12.838 1.00 94.31 84 ASP A N 1
ATOM 706 C CA . ASP A 1 84 ? -9.082 -4.970 13.095 1.00 94.31 84 ASP A CA 1
ATOM 707 C C . ASP A 1 84 ? -9.731 -3.589 13.323 1.00 94.31 84 ASP A C 1
ATOM 709 O O . ASP A 1 84 ? -9.074 -2.577 13.610 1.00 94.31 84 ASP A O 1
ATOM 713 N N . VAL A 1 85 ? -11.055 -3.519 13.184 1.00 95.56 85 VAL A N 1
ATOM 714 C CA . VAL A 1 85 ? -11.805 -2.264 13.344 1.00 95.56 85 VAL A CA 1
ATOM 715 C C . VAL A 1 85 ? -11.715 -1.743 14.782 1.00 95.56 85 VAL A C 1
ATOM 717 O O . VAL A 1 85 ? -11.704 -0.526 15.005 1.00 95.56 85 VAL A O 1
ATOM 720 N N . ALA A 1 86 ? -11.631 -2.638 15.769 1.00 96.00 86 ALA A N 1
ATOM 721 C CA . ALA A 1 86 ? -11.530 -2.270 17.179 1.00 96.00 86 ALA A CA 1
ATOM 722 C C . ALA A 1 86 ? -10.234 -1.501 17.483 1.00 96.00 86 ALA A C 1
ATOM 724 O O . ALA A 1 86 ? -10.255 -0.550 18.266 1.00 96.00 86 ALA A O 1
ATOM 725 N N . THR A 1 87 ? -9.128 -1.850 16.830 1.00 95.06 87 THR A N 1
ATOM 726 C CA . THR A 1 87 ? -7.820 -1.196 16.935 1.00 95.06 87 THR A CA 1
ATOM 727 C C . THR A 1 87 ? -7.902 0.237 16.442 1.00 95.06 87 THR A C 1
ATOM 729 O O . THR A 1 87 ? -7.507 1.162 17.152 1.00 95.06 87 THR A O 1
ATOM 732 N N . ILE A 1 88 ? -8.506 0.442 15.272 1.00 95.12 88 ILE A N 1
ATOM 733 C CA . ILE A 1 88 ? -8.693 1.777 14.690 1.00 95.12 88 ILE A CA 1
ATOM 734 C C . ILE A 1 88 ? -9.577 2.648 15.582 1.00 95.12 88 ILE A C 1
ATOM 736 O O . ILE A 1 88 ? -9.266 3.813 15.834 1.00 95.12 88 ILE A O 1
ATOM 740 N N . LYS A 1 89 ? -10.645 2.067 16.140 1.00 95.56 89 LYS A N 1
ATOM 741 C CA . LYS A 1 89 ? -11.543 2.751 17.081 1.00 95.56 89 LYS A CA 1
ATOM 742 C C . LYS A 1 89 ? -10.972 2.891 18.495 1.00 95.56 89 LYS A C 1
ATOM 744 O O . LYS A 1 89 ? -11.627 3.510 19.330 1.00 95.56 89 LYS A O 1
ATOM 749 N N . LYS A 1 90 ? -9.780 2.346 18.775 1.00 95.69 90 LYS A N 1
ATOM 750 C CA . LYS A 1 90 ? -9.134 2.346 20.102 1.00 95.69 90 LYS A CA 1
ATOM 751 C C . LYS A 1 90 ? -10.009 1.672 21.178 1.00 95.69 90 LYS A C 1
ATOM 753 O O . LYS A 1 90 ? -10.065 2.101 22.327 1.00 95.69 90 LYS A O 1
ATOM 758 N N . GLN A 1 91 ? -10.722 0.617 20.778 1.00 96.69 91 GLN A N 1
ATOM 759 C CA . GLN A 1 91 ? -11.740 -0.108 21.552 1.00 96.69 91 GLN A CA 1
ATOM 760 C C . GLN A 1 91 ? -11.332 -1.546 21.906 1.00 96.69 91 GLN A C 1
ATO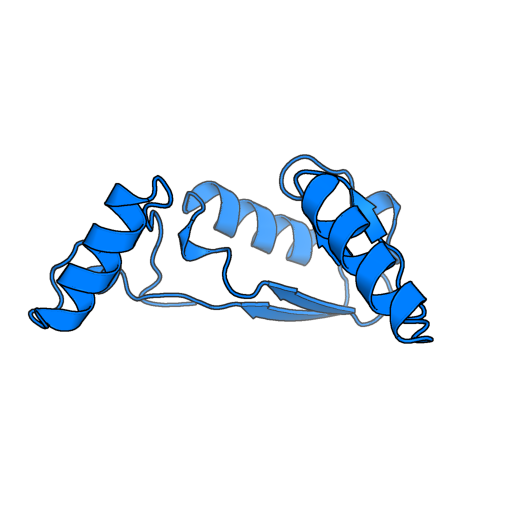M 762 O O . GLN A 1 91 ? -12.146 -2.307 22.417 1.00 96.69 91 GLN A O 1
ATOM 767 N N . THR A 1 92 ? -10.076 -1.928 21.677 1.00 94.69 92 THR A N 1
ATOM 768 C CA . THR A 1 92 ? -9.575 -3.285 21.969 1.00 94.69 92 THR A CA 1
ATOM 769 C C . THR A 1 92 ? -9.475 -3.598 23.462 1.00 94.69 92 THR A C 1
ATOM 771 O O . THR A 1 92 ? -9.315 -4.753 23.840 1.00 94.69 92 THR A O 1
ATOM 774 N N . GLY A 1 93 ? -9.521 -2.575 24.322 1.00 95.12 93 GLY A N 1
ATOM 775 C CA . GLY A 1 93 ? -9.282 -2.719 25.759 1.00 95.12 93 GLY A CA 1
ATOM 776 C C . GLY A 1 93 ? -7.808 -2.918 26.132 1.00 95.12 93 GLY A C 1
ATOM 777 O O . GLY A 1 93 ? -7.520 -3.086 27.312 1.00 95.12 93 GLY A O 1
ATOM 778 N N . VAL A 1 94 ? -6.884 -2.863 25.164 1.00 96.56 94 VAL A N 1
ATOM 779 C CA . VAL A 1 94 ? -5.431 -2.996 25.370 1.00 96.56 94 VAL A CA 1
ATOM 780 C C . VAL A 1 94 ? -4.786 -1.599 25.367 1.00 96.56 94 VAL A C 1
ATOM 782 O O . VAL A 1 94 ? -4.649 -1.000 24.293 1.00 96.56 94 VAL A O 1
ATOM 785 N N . PRO A 1 95 ? -4.396 -1.039 26.532 1.00 96.25 95 PRO A N 1
ATOM 786 C CA . PRO A 1 95 ? -3.898 0.336 26.628 1.00 96.25 95 PRO A CA 1
ATOM 787 C C . PRO A 1 95 ? -2.663 0.616 25.766 1.00 96.25 95 PRO A C 1
ATOM 789 O O . PRO A 1 95 ? -2.535 1.701 25.201 1.00 96.25 95 PRO A O 1
ATOM 792 N N . GLU A 1 96 ? -1.763 -0.357 25.631 1.00 96.44 96 GLU A N 1
ATOM 793 C CA . GLU A 1 96 ? -0.537 -0.246 24.841 1.00 96.44 96 GLU A CA 1
ATOM 794 C C . GLU A 1 96 ? -0.851 -0.005 23.363 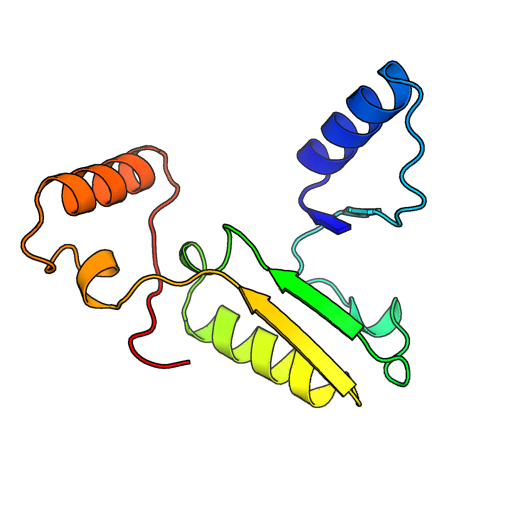1.00 96.44 96 GLU A C 1
ATOM 796 O O . GLU A 1 96 ? -0.272 0.890 22.745 1.00 96.44 96 GLU A O 1
ATOM 801 N N . LEU A 1 97 ? -1.814 -0.746 22.810 1.00 94.12 97 LEU A N 1
ATOM 802 C CA . LEU A 1 97 ? -2.216 -0.616 21.411 1.00 94.12 97 LEU A CA 1
ATOM 803 C C . LEU A 1 97 ? -2.903 0.729 21.149 1.00 94.12 97 LEU A C 1
ATOM 805 O O . LEU A 1 97 ? -2.594 1.408 20.169 1.00 94.12 97 LEU A O 1
ATOM 809 N N . THR A 1 98 ? -3.764 1.165 22.072 1.00 96.50 98 THR A N 1
ATOM 810 C CA . THR A 1 98 ? -4.372 2.502 22.029 1.00 96.50 98 THR A CA 1
ATOM 811 C C . THR A 1 98 ? -3.310 3.602 22.052 1.00 96.50 98 THR A C 1
ATOM 813 O O . THR A 1 98 ? -3.383 4.544 21.260 1.00 96.50 98 THR A O 1
ATOM 816 N N . ASN A 1 99 ? -2.297 3.479 22.912 1.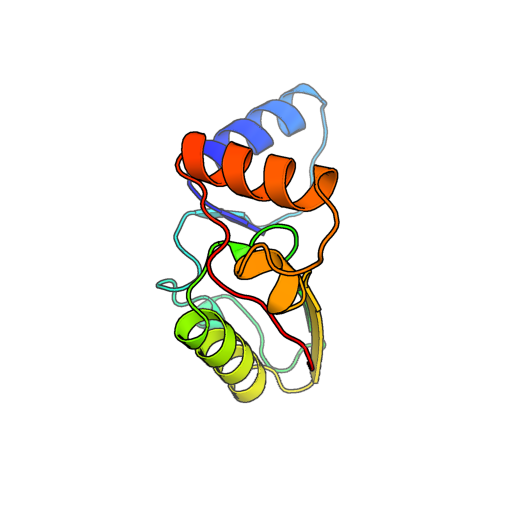00 96.94 99 ASN A N 1
ATOM 817 C CA . ASN A 1 99 ? -1.205 4.448 22.997 1.00 96.94 99 ASN A CA 1
ATOM 818 C C . ASN A 1 99 ? -0.395 4.517 21.699 1.00 96.94 99 ASN A C 1
ATOM 820 O O . ASN A 1 99 ? -0.054 5.614 21.258 1.00 96.94 99 ASN A O 1
ATOM 824 N N . ILE A 1 100 ? -0.129 3.375 21.059 1.00 95.44 100 ILE A N 1
ATOM 825 C CA . ILE A 1 100 ? 0.537 3.339 19.752 1.00 95.44 100 ILE A CA 1
ATOM 826 C C . ILE A 1 100 ? -0.305 4.088 18.713 1.00 95.44 100 ILE A C 1
ATOM 828 O O . ILE A 1 100 ? 0.200 5.020 18.085 1.00 95.44 100 ILE A O 1
ATOM 832 N N . ALA A 1 101 ? -1.594 3.762 18.586 1.00 94.31 101 ALA A N 1
ATOM 833 C CA . ALA A 1 101 ? -2.480 4.414 17.622 1.00 94.31 101 ALA A CA 1
ATOM 834 C C . ALA A 1 101 ? -2.574 5.938 17.849 1.00 94.31 101 ALA A C 1
ATOM 836 O O . ALA A 1 101 ? -2.593 6.715 16.896 1.00 94.31 101 ALA A O 1
ATOM 837 N N . LEU A 1 102 ? -2.619 6.388 19.109 1.00 96.38 102 LEU A N 1
ATOM 838 C CA . LEU A 1 102 ? -2.611 7.815 19.461 1.00 96.38 102 LEU A CA 1
ATOM 839 C C . LEU A 1 102 ? -1.273 8.501 19.148 1.00 96.38 102 LEU A C 1
ATOM 841 O O . LEU A 1 102 ? -1.259 9.676 18.788 1.00 96.38 102 LEU A O 1
ATOM 845 N N . ASN A 1 103 ? -0.145 7.801 19.276 1.00 97.06 103 ASN A N 1
ATOM 846 C CA . ASN A 1 103 ? 1.161 8.361 18.930 1.00 97.06 103 ASN A CA 1
ATOM 847 C C . ASN A 1 103 ? 1.288 8.598 17.422 1.00 97.06 103 ASN A C 1
ATOM 849 O O . ASN A 1 103 ? 1.720 9.676 17.018 1.00 97.06 103 ASN A O 1
ATOM 853 N N . PHE A 1 104 ? 0.850 7.645 16.597 1.00 95.88 104 PHE A N 1
ATOM 854 C CA . PHE A 1 104 ? 0.815 7.805 15.140 1.00 95.88 104 PHE A CA 1
ATOM 855 C C . PHE A 1 104 ? -0.077 8.975 14.705 1.00 95.88 104 PHE A C 1
ATOM 857 O O . PHE A 1 104 ? 0.315 9.792 13.872 1.00 95.88 104 PHE A O 1
ATOM 864 N N . GLU A 1 105 ? -1.232 9.133 15.347 1.00 96.00 105 GLU A N 1
ATOM 865 C CA . GLU A 1 105 ? -2.122 10.276 15.138 1.00 96.00 105 GLU A CA 1
ATOM 866 C C . GLU A 1 105 ? -1.445 11.616 15.479 1.00 96.00 105 GLU A C 1
ATOM 868 O O . GLU A 1 105 ? -1.477 12.544 14.672 1.00 96.00 105 GLU A O 1
ATOM 873 N N . ARG A 1 106 ? -0.731 11.708 16.612 1.00 97.81 106 ARG A N 1
ATOM 874 C CA . ARG A 1 106 ? 0.049 12.910 16.980 1.00 97.81 106 ARG A CA 1
ATOM 875 C C . ARG A 1 106 ? 1.184 13.220 16.004 1.00 97.81 106 ARG A C 1
ATOM 877 O O . ARG A 1 106 ? 1.562 14.379 15.869 1.00 97.81 106 ARG A O 1
ATOM 884 N N . MET A 1 107 ? 1.725 12.204 15.334 1.00 96.81 107 MET A N 1
ATOM 885 C CA . MET A 1 107 ? 2.739 12.362 14.287 1.00 96.81 107 MET A CA 1
ATOM 886 C C . MET A 1 107 ? 2.147 12.806 12.939 1.00 96.81 107 MET A C 1
ATOM 888 O O . MET A 1 107 ? 2.892 12.973 11.976 1.00 96.81 107 MET A O 1
ATOM 892 N N . GLY A 1 108 ? 0.826 13.000 12.852 1.00 96.50 108 GLY A N 1
ATOM 893 C CA . GLY A 1 108 ? 0.142 13.349 11.608 1.00 96.50 108 GLY A CA 1
ATOM 894 C C . GLY A 1 108 ? -0.062 12.161 10.667 1.00 96.50 108 GLY A C 1
ATOM 895 O O . GLY A 1 108 ? -0.310 12.362 9.482 1.00 96.50 108 GLY A O 1
ATOM 896 N N . ALA A 1 109 ? 0.040 10.933 11.180 1.00 95.50 109 ALA A N 1
ATOM 897 C CA . ALA A 1 109 ? -0.181 9.695 10.440 1.00 95.50 109 ALA A CA 1
ATOM 898 C C . ALA A 1 109 ? -1.270 8.852 11.131 1.00 95.50 109 ALA A C 1
ATOM 900 O O . ALA A 1 109 ? -0.981 7.766 11.627 1.00 95.50 109 ALA A O 1
ATOM 901 N N . PRO A 1 110 ? -2.518 9.345 11.244 1.00 96.44 110 PRO A N 1
ATOM 902 C CA . PRO A 1 110 ? -3.583 8.586 11.889 1.00 96.44 110 PRO A CA 1
ATOM 903 C C . PRO A 1 110 ? -3.878 7.293 11.122 1.00 96.44 110 PRO A C 1
ATOM 905 O O . PRO A 1 110 ? -3.886 7.276 9.892 1.00 96.44 110 PRO A O 1
ATOM 908 N N . TRP A 1 111 ? -4.164 6.217 11.852 1.00 95.75 111 TRP A N 1
ATOM 909 C CA . TRP A 1 111 ? -4.726 5.008 11.255 1.00 95.75 111 TRP A CA 1
ATOM 910 C C . TRP A 1 111 ? -6.221 5.230 11.017 1.00 95.75 111 TRP A C 1
ATOM 912 O O . TRP A 1 111 ? -6.959 5.546 11.949 1.00 95.75 111 TRP A O 1
ATOM 922 N N . LEU A 1 112 ? -6.652 5.107 9.766 1.00 95.62 112 LEU A N 1
ATOM 923 C CA . LEU A 1 112 ? -7.983 5.468 9.284 1.00 95.62 112 LEU A CA 1
ATOM 924 C C . LEU A 1 112 ? -8.877 4.251 9.042 1.00 95.62 112 LEU A C 1
ATOM 926 O O . LEU A 1 112 ? -10.092 4.345 9.216 1.00 95.62 112 LEU A O 1
ATOM 930 N N . THR A 1 113 ? -8.292 3.119 8.644 1.00 94.38 113 THR A N 1
ATOM 931 C CA . THR A 1 113 ? -9.054 1.955 8.178 1.00 94.38 113 THR A CA 1
ATOM 932 C C . THR A 1 113 ? -8.606 0.667 8.842 1.00 94.38 113 THR A C 1
ATOM 934 O O . THR A 1 113 ? -7.415 0.429 9.034 1.00 94.38 113 THR A O 1
ATOM 937 N N . GLY A 1 114 ? -9.597 -0.171 9.156 1.00 93.06 114 GLY A N 1
ATOM 938 C CA . GLY A 1 114 ? -9.426 -1.528 9.654 1.00 93.06 114 GLY A CA 1
ATOM 939 C C . GLY A 1 114 ? -10.376 -2.498 8.953 1.00 93.06 114 GLY A C 1
ATOM 940 O O . GLY A 1 114 ? -11.354 -2.088 8.314 1.00 93.06 114 GLY A O 1
ATOM 941 N N . PHE A 1 115 ? -10.061 -3.782 9.067 1.00 92.94 115 PHE A N 1
ATOM 942 C CA . PHE A 1 115 ? -10.763 -4.900 8.454 1.00 92.94 115 PHE A CA 1
ATOM 943 C C . PHE A 1 115 ? -10.918 -6.001 9.500 1.00 92.94 115 PHE A C 1
ATOM 945 O O . PHE A 1 115 ? -9.927 -6.478 10.042 1.00 92.94 115 PHE A O 1
ATOM 952 N N . ASP A 1 116 ? -12.155 -6.401 9.778 1.00 92.25 116 ASP A N 1
ATOM 953 C CA . ASP A 1 116 ? -12.414 -7.593 10.598 1.00 92.25 116 ASP A CA 1
ATOM 954 C C . ASP A 1 116 ? -12.418 -8.870 9.735 1.00 92.25 116 ASP A C 1
ATOM 956 O O . ASP A 1 116 ? -12.285 -9.971 10.260 1.00 92.25 116 ASP A O 1
ATOM 960 N N . ASP A 1 117 ? -12.563 -8.706 8.414 1.00 86.00 117 ASP A N 1
ATOM 961 C CA . ASP A 1 117 ? -12.588 -9.761 7.400 1.00 86.00 117 ASP A CA 1
ATOM 962 C C . ASP A 1 117 ? -12.020 -9.222 6.070 1.00 86.00 117 ASP A C 1
ATOM 964 O O . ASP A 1 117 ? -12.242 -8.043 5.742 1.00 86.00 117 ASP A O 1
ATOM 968 N N . VAL A 1 118 ? -11.269 -10.061 5.345 1.00 78.06 118 VAL A N 1
ATOM 969 C CA . VAL A 1 118 ? -10.490 -9.731 4.131 1.00 78.06 118 VAL A CA 1
ATOM 970 C C . VAL A 1 118 ? -10.685 -10.781 3.043 1.00 78.06 118 VAL A C 1
ATOM 972 O O . VAL A 1 118 ? -10.416 -11.972 3.310 1.00 78.06 118 VAL A O 1
#

Secondary structure (DSSP, 8-state):
-EE-HHHHHHHHHHHHHTT-------EES-TTTS--GGGS-TTS-EEEEE-S-GGGS-HHHHHHHHHHHHHH-SSEEEEE----HHHHTT-SS-HHHHHHHHHHHHTT-------S--

pLDDT: mean 94.88, std 3.17, range [77.75, 98.19]